Protein AF-A0A075G579-F1 (afdb_monomer_lite)

Foldseek 3Di:
DAQPPPRHDCPVPQVVLVVQLDVPCPPDHDDDDDDPVDPDDDSSRVSCVVVVVPDPSSSCCNVPDDDD

Structure (mmCIF, N/CA/C/O backbone):
data_AF-A0A075G579-F1
#
_entry.id   AF-A0A075G579-F1
#
loop_
_atom_site.group_PDB
_atom_site.id
_atom_site.type_symbol
_atom_site.label_atom_id
_atom_site.label_alt_id
_atom_site.label_comp_id
_atom_site.label_asym_id
_atom_site.label_entity_id
_atom_site.label_seq_id
_atom_site.pdbx_PDB_ins_code
_atom_site.Cartn_x
_atom_site.Cartn_y
_atom_site.Cartn_z
_atom_site.occupancy
_atom_site.B_iso_or_equiv
_atom_site.auth_seq_id
_atom_site.auth_comp_id
_atom_site.auth_asym_id
_atom_site.auth_atom_id
_atom_site.pdbx_PDB_model_num
ATOM 1 N N . MET A 1 1 ? 8.755 -4.181 -12.331 1.00 82.12 1 MET A N 1
ATOM 2 C CA . MET A 1 1 ? 8.901 -4.658 -10.939 1.00 82.12 1 MET A CA 1
ATOM 3 C C . MET A 1 1 ? 7.827 -5.694 -10.582 1.00 82.12 1 MET A C 1
ATOM 5 O O . MET A 1 1 ? 6.654 -5.485 -10.887 1.00 82.12 1 MET A O 1
ATOM 9 N N . LYS A 1 2 ? 8.212 -6.821 -9.969 1.00 91.25 2 LYS A N 1
ATOM 10 C CA . LYS A 1 2 ? 7.304 -7.837 -9.398 1.00 91.25 2 LYS A CA 1
ATOM 11 C C . LYS A 1 2 ? 7.545 -7.914 -7.889 1.00 91.25 2 LYS A C 1
ATOM 13 O O . LYS A 1 2 ? 8.647 -7.610 -7.445 1.00 91.25 2 LYS A O 1
ATOM 18 N N . CYS A 1 3 ? 6.548 -8.326 -7.113 1.00 94.25 3 CYS A N 1
ATOM 19 C CA . CYS A 1 3 ? 6.739 -8.593 -5.692 1.00 94.25 3 CYS A CA 1
ATOM 20 C C . CYS A 1 3 ? 7.648 -9.809 -5.497 1.00 94.25 3 CYS A C 1
ATOM 22 O O . CYS A 1 3 ? 7.407 -10.861 -6.093 1.00 94.25 3 CYS A O 1
ATOM 24 N N . PHE A 1 4 ? 8.639 -9.669 -4.618 1.00 92.94 4 PHE A N 1
ATOM 25 C CA . PHE A 1 4 ? 9.631 -10.705 -4.342 1.00 92.94 4 PHE A CA 1
ATOM 26 C C . PHE A 1 4 ? 9.019 -11.956 -3.693 1.00 92.94 4 PHE A C 1
ATOM 28 O O . PHE A 1 4 ? 9.410 -13.072 -4.007 1.00 92.94 4 PHE A O 1
ATOM 35 N N . THR A 1 5 ? 8.012 -11.785 -2.834 1.00 95.50 5 THR A N 1
ATOM 36 C CA . THR A 1 5 ? 7.373 -12.902 -2.122 1.00 95.50 5 THR A CA 1
ATOM 37 C C . THR A 1 5 ? 6.244 -13.545 -2.925 1.00 95.50 5 THR A C 1
ATOM 39 O O . THR A 1 5 ? 6.147 -14.763 -3.006 1.00 95.50 5 THR A O 1
ATOM 42 N N . CYS A 1 6 ? 5.335 -12.728 -3.474 1.00 95.44 6 CYS A N 1
ATOM 43 C CA . CYS A 1 6 ? 4.076 -13.203 -4.063 1.00 95.44 6 CYS A CA 1
ATOM 44 C C . CYS A 1 6 ? 4.135 -13.360 -5.593 1.00 95.44 6 CYS A C 1
ATOM 46 O O . CYS A 1 6 ? 3.173 -13.846 -6.182 1.00 95.44 6 CYS A O 1
ATOM 48 N N . GLY A 1 7 ? 5.194 -12.876 -6.253 1.00 93.69 7 GLY A N 1
ATOM 49 C CA . GLY A 1 7 ? 5.346 -12.893 -7.713 1.00 93.69 7 GLY A CA 1
ATOM 50 C C . GLY A 1 7 ? 4.406 -11.955 -8.487 1.00 93.69 7 GLY A C 1
ATOM 51 O O . GLY A 1 7 ? 4.537 -11.829 -9.705 1.00 93.69 7 GLY A O 1
ATOM 52 N N . LYS A 1 8 ? 3.473 -11.267 -7.808 1.00 94.25 8 LYS A N 1
ATOM 53 C CA . LYS A 1 8 ? 2.508 -10.341 -8.426 1.00 94.25 8 LYS A CA 1
ATOM 54 C C . LYS A 1 8 ? 3.234 -9.195 -9.132 1.00 94.25 8 LYS A C 1
ATOM 56 O O . LYS A 1 8 ? 4.167 -8.619 -8.578 1.00 94.25 8 LYS A O 1
ATOM 61 N N . VAL A 1 9 ? 2.785 -8.843 -10.333 1.00 93.94 9 VAL A N 1
ATOM 62 C CA . VAL A 1 9 ? 3.299 -7.680 -11.069 1.00 93.94 9 VAL A CA 1
ATOM 63 C C . VAL A 1 9 ? 2.818 -6.398 -10.380 1.00 93.94 9 VAL A C 1
ATOM 65 O O . VAL A 1 9 ? 1.632 -6.267 -10.077 1.00 93.94 9 VAL A O 1
ATOM 68 N N . LEU A 1 10 ? 3.763 -5.503 -10.075 1.00 93.69 10 LEU A N 1
ATOM 69 C CA . LEU A 1 10 ? 3.518 -4.209 -9.420 1.00 93.69 10 LEU A CA 1
ATOM 70 C C . LEU A 1 10 ? 3.967 -3.013 -10.276 1.00 93.69 10 LEU A C 1
ATOM 72 O O . LEU A 1 10 ? 3.645 -1.876 -9.952 1.00 93.69 10 LEU A O 1
ATOM 76 N N . ALA A 1 11 ? 4.714 -3.268 -11.355 1.00 89.75 11 ALA A N 1
ATOM 77 C CA . ALA A 1 11 ? 5.361 -2.254 -12.191 1.00 89.75 11 ALA A CA 1
ATOM 78 C C . ALA A 1 11 ? 4.390 -1.194 -12.733 1.00 89.75 11 ALA A C 1
ATOM 80 O O . ALA A 1 11 ? 4.707 -0.015 -12.785 1.00 89.75 11 ALA A O 1
ATOM 81 N N . ASP A 1 12 ? 3.208 -1.644 -13.131 1.00 91.69 12 ASP A N 1
ATOM 82 C CA . ASP A 1 12 ? 2.129 -0.873 -13.740 1.00 91.69 12 ASP A CA 1
ATOM 83 C C . ASP A 1 12 ? 1.310 -0.070 -12.718 1.00 91.69 12 ASP A C 1
ATOM 85 O O . ASP A 1 12 ? 0.551 0.821 -13.089 1.00 91.69 12 ASP A O 1
ATOM 89 N N . LYS A 1 13 ? 1.458 -0.368 -11.423 1.00 92.06 13 LYS A N 1
ATOM 90 C CA . LYS A 1 13 ? 0.570 0.145 -10.369 1.00 92.06 13 LYS A CA 1
ATOM 91 C C . LYS A 1 13 ? 1.135 1.334 -9.610 1.00 92.06 13 LYS A C 1
ATOM 93 O O . LYS A 1 13 ? 0.370 2.079 -9.005 1.00 92.06 13 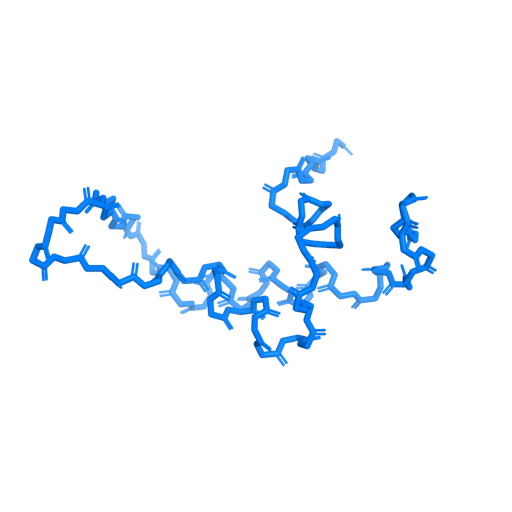LYS A O 1
ATOM 98 N N . TYR A 1 14 ? 2.453 1.505 -9.614 1.00 92.62 14 TYR A N 1
ATOM 99 C CA . TYR A 1 14 ? 3.120 2.484 -8.761 1.00 92.62 14 TYR A CA 1
ATOM 100 C C . TYR A 1 14 ? 2.768 3.935 -9.120 1.00 92.62 14 TYR A C 1
ATOM 102 O O . TYR A 1 14 ? 2.359 4.702 -8.253 1.00 92.62 14 TYR A O 1
ATOM 110 N N . LEU A 1 15 ? 2.792 4.286 -10.409 1.00 92.44 15 LEU A N 1
ATOM 111 C CA . LEU A 1 15 ? 2.411 5.629 -10.869 1.00 92.44 15 LEU A CA 1
ATOM 112 C C . LEU A 1 15 ? 0.954 5.974 -10.534 1.00 92.44 15 LEU A C 1
ATOM 114 O O . LEU A 1 15 ? 0.646 7.105 -10.161 1.00 92.44 15 LEU A O 1
ATOM 118 N N . TYR A 1 16 ? 0.056 4.993 -10.652 1.00 93.62 16 TYR A N 1
ATOM 119 C CA . TYR A 1 16 ? -1.343 5.160 -10.268 1.00 93.62 16 TYR A CA 1
ATOM 120 C C . TYR A 1 16 ? -1.477 5.385 -8.759 1.00 93.62 16 TYR A C 1
ATOM 122 O O . TYR A 1 16 ? -2.171 6.303 -8.334 1.00 93.62 16 TYR A O 1
ATOM 130 N N . PHE A 1 17 ? -0.777 4.583 -7.952 1.00 94.38 17 PHE A N 1
ATOM 131 C CA . PHE A 1 17 ? -0.763 4.725 -6.499 1.00 94.38 17 PHE A CA 1
ATOM 132 C 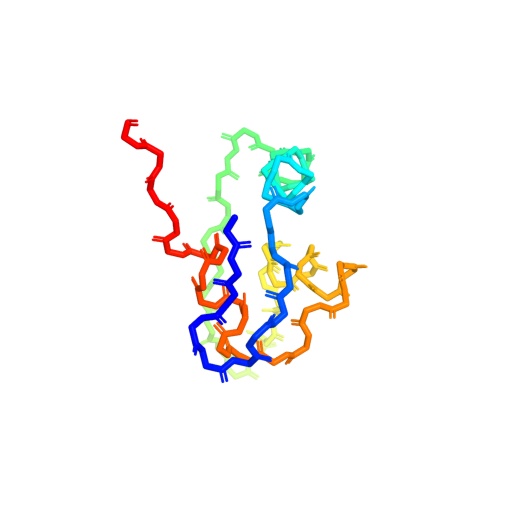C . PHE A 1 17 ? -0.321 6.128 -6.065 1.00 94.38 17 PHE A C 1
ATOM 134 O O . PHE A 1 17 ? -1.034 6.761 -5.294 1.00 94.38 17 PHE A O 1
ATOM 141 N N . LEU A 1 18 ? 0.786 6.650 -6.607 1.00 92.44 18 LEU A N 1
ATOM 142 C CA . LEU A 1 18 ? 1.267 7.999 -6.285 1.00 92.44 18 LEU A CA 1
ATOM 143 C C . LEU A 1 18 ? 0.248 9.087 -6.637 1.00 92.44 18 LEU A C 1
ATOM 145 O O . LEU A 1 18 ? -0.001 9.985 -5.834 1.00 92.44 18 LEU A O 1
ATOM 149 N N . ARG A 1 19 ? -0.365 8.997 -7.823 1.00 93.31 19 ARG A N 1
ATOM 150 C CA . ARG A 1 19 ? -1.385 9.955 -8.266 1.00 93.31 19 ARG A CA 1
ATOM 151 C C . ARG A 1 19 ? -2.581 9.974 -7.319 1.00 93.31 19 ARG A C 1
ATOM 153 O O . ARG A 1 19 ? -2.993 11.041 -6.881 1.00 93.31 19 ARG A O 1
ATOM 160 N N . GLU A 1 20 ? -3.111 8.804 -6.987 1.00 93.50 20 GLU A N 1
ATOM 161 C CA . GLU A 1 20 ? -4.294 8.687 -6.133 1.00 93.50 20 GLU A CA 1
ATOM 162 C C . GLU A 1 20 ? -4.016 9.090 -4.687 1.00 93.50 20 GLU A C 1
ATOM 164 O O . GLU A 1 20 ? -4.854 9.728 -4.050 1.00 93.50 20 GLU A O 1
ATOM 169 N N . VAL A 1 21 ? -2.829 8.762 -4.170 1.00 92.25 21 VAL A N 1
ATOM 170 C CA . VAL A 1 21 ? -2.408 9.214 -2.844 1.00 92.25 21 VAL A CA 1
ATOM 171 C C . VAL A 1 21 ? -2.304 10.736 -2.817 1.00 92.25 21 VAL A C 1
ATOM 173 O O . VAL A 1 21 ? -2.874 11.341 -1.917 1.00 92.25 21 VAL A O 1
ATOM 176 N N . ASN A 1 22 ? -1.671 11.365 -3.812 1.00 90.88 22 ASN A N 1
ATOM 177 C CA . ASN A 1 22 ? -1.562 12.826 -3.884 1.00 90.88 22 ASN A CA 1
ATOM 178 C C . ASN A 1 22 ? -2.926 13.511 -4.034 1.00 90.88 22 ASN A C 1
ATOM 180 O O . ASN A 1 22 ? -3.189 14.497 -3.351 1.00 90.88 22 ASN A O 1
ATOM 184 N N . ASN A 1 23 ? -3.818 12.956 -4.858 1.00 90.81 23 ASN A N 1
ATOM 185 C CA . ASN A 1 23 ? -5.178 13.472 -5.020 1.00 90.81 23 ASN A CA 1
ATOM 186 C C . ASN A 1 23 ? -5.962 13.469 -3.697 1.00 90.81 23 ASN A C 1
ATOM 188 O O . ASN A 1 23 ? -6.773 14.361 -3.461 1.00 90.81 23 ASN A O 1
ATOM 192 N N . LYS A 1 24 ? -5.732 12.470 -2.836 1.00 86.88 24 LYS A N 1
ATOM 193 C CA . LYS A 1 24 ? -6.442 12.314 -1.561 1.00 86.88 24 LYS A CA 1
ATOM 194 C C . LYS A 1 24 ? -5.756 12.982 -0.364 1.00 86.88 24 LYS A C 1
ATOM 196 O O . LYS A 1 24 ? -6.452 13.349 0.577 1.00 86.88 24 LYS A O 1
ATOM 201 N N . LYS A 1 25 ? -4.423 13.106 -0.351 1.00 83.44 25 LYS A N 1
ATOM 202 C CA . LYS A 1 25 ? -3.667 13.612 0.812 1.00 83.44 25 LYS A CA 1
ATOM 203 C C . LYS A 1 25 ? -3.792 15.123 1.036 1.00 83.44 25 LYS A C 1
ATOM 205 O O . LYS A 1 25 ? -3.557 15.560 2.157 1.00 83.44 25 LYS A O 1
ATOM 210 N N . GLY A 1 26 ? -4.187 15.903 0.027 1.00 74.81 26 GLY A N 1
ATOM 211 C CA . GLY A 1 26 ? -4.238 17.367 0.126 1.00 74.81 26 GLY A CA 1
ATOM 212 C C . GLY A 1 26 ? -2.879 18.001 0.479 1.00 74.81 26 GLY A C 1
ATOM 213 O O . GLY A 1 26 ? -1.863 17.317 0.575 1.00 74.81 26 GLY A O 1
ATOM 214 N N . ASP A 1 27 ? -2.850 19.321 0.685 1.00 68.88 27 ASP A N 1
ATOM 215 C CA . ASP A 1 27 ? -1.605 20.067 0.965 1.00 68.88 27 ASP A CA 1
ATOM 216 C C . ASP A 1 27 ? -1.024 19.833 2.372 1.00 68.88 27 ASP A C 1
ATOM 218 O O . ASP A 1 27 ? 0.124 20.190 2.641 1.00 68.88 27 ASP A O 1
ATOM 222 N N . ARG A 1 28 ? -1.798 19.261 3.307 1.00 71.56 28 ARG A N 1
ATOM 223 C CA . ARG A 1 28 ? -1.351 19.023 4.688 1.00 71.56 28 ARG A CA 1
ATOM 224 C C . ARG A 1 28 ? -1.508 17.552 5.063 1.00 71.56 28 ARG A C 1
ATOM 226 O O . ARG A 1 28 ? -2.640 17.083 5.146 1.00 71.56 28 ARG A O 1
ATOM 233 N N . PRO A 1 29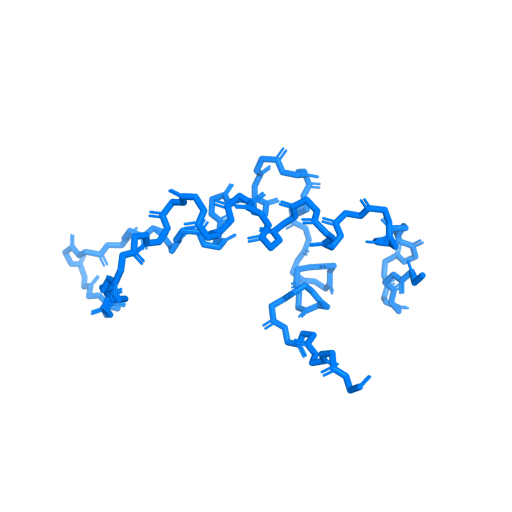 ? -0.409 16.833 5.352 1.00 67.69 29 PRO A N 1
ATOM 234 C CA . PRO A 1 29 ? -0.501 15.457 5.809 1.00 67.69 29 PRO A CA 1
ATOM 235 C C . PRO A 1 29 ? -1.119 15.409 7.213 1.00 67.69 29 PRO A C 1
ATOM 237 O O . PRO A 1 29 ? -0.517 15.863 8.185 1.00 67.69 29 PRO A O 1
ATOM 240 N N . GLU A 1 30 ? -2.322 14.847 7.319 1.00 73.31 30 GLU A N 1
ATOM 241 C CA . GLU A 1 30 ? -2.950 14.520 8.599 1.00 73.31 30 GLU A CA 1
ATOM 242 C C . GLU A 1 30 ? -2.270 13.275 9.188 1.00 73.31 30 GLU A C 1
ATOM 244 O O . GLU A 1 30 ? -2.328 12.181 8.619 1.00 73.31 30 GLU A O 1
ATOM 249 N N . ILE A 1 31 ? -1.571 13.445 10.312 1.00 75.31 31 ILE A N 1
ATOM 250 C CA . ILE A 1 31 ? -0.921 12.340 11.023 1.00 75.31 31 ILE A CA 1
ATOM 251 C C . ILE A 1 31 ? -1.946 11.743 11.985 1.00 75.31 31 ILE A C 1
ATOM 253 O O . ILE A 1 31 ? -2.143 12.250 13.088 1.00 75.31 31 ILE A O 1
ATOM 257 N N . VAL A 1 32 ? -2.601 10.666 11.555 1.00 77.62 32 VAL A N 1
ATOM 258 C CA . VAL A 1 32 ? -3.544 9.912 12.389 1.00 77.62 32 VAL A CA 1
ATOM 259 C C . VAL A 1 32 ? -2.778 8.850 13.173 1.00 77.62 32 VAL A C 1
ATOM 261 O O . VAL A 1 32 ? -2.110 7.993 12.590 1.00 77.62 32 VAL A O 1
ATOM 264 N N . TYR A 1 3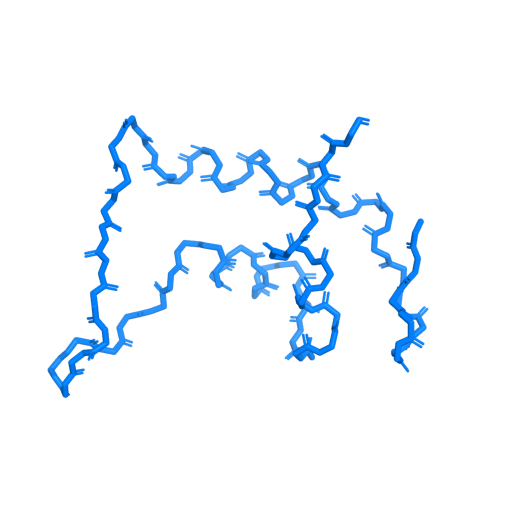3 ? -2.879 8.898 14.499 1.00 82.06 33 TYR A N 1
ATOM 265 C CA . TYR A 1 33 ? -2.323 7.871 15.377 1.00 82.06 33 TYR A CA 1
ATOM 266 C C . TYR A 1 33 ? -3.357 6.783 15.648 1.00 82.06 33 TYR A C 1
ATOM 268 O O . TYR A 1 33 ? -4.540 7.060 15.823 1.00 82.06 33 TYR A O 1
ATOM 276 N N . LEU A 1 34 ? -2.896 5.534 15.731 1.00 84.19 34 LEU A N 1
ATOM 277 C CA . LEU A 1 34 ? -3.756 4.411 16.084 1.00 84.19 34 LEU A CA 1
ATOM 278 C C . LEU A 1 34 ? -4.126 4.489 17.573 1.00 84.19 34 LEU A C 1
ATOM 280 O O . LEU A 1 34 ? -3.292 4.217 18.438 1.00 84.19 34 LEU A O 1
ATOM 284 N N . THR A 1 35 ? -5.377 4.837 17.873 1.00 89.81 35 THR A N 1
ATOM 285 C CA . THR A 1 35 ? -5.939 4.809 19.233 1.00 89.81 35 THR A CA 1
ATOM 286 C C . THR A 1 35 ? -7.086 3.796 19.312 1.00 89.81 35 THR A C 1
ATOM 288 O O . THR A 1 35 ? -7.571 3.309 18.291 1.00 89.81 35 THR A O 1
ATOM 291 N N . LYS A 1 36 ? -7.530 3.437 20.526 1.00 84.62 36 LYS A N 1
ATOM 292 C CA . LYS A 1 36 ? -8.661 2.499 20.705 1.00 84.62 36 LYS A CA 1
ATOM 293 C C . LYS A 1 36 ? -9.967 3.018 20.096 1.00 84.62 36 LYS A C 1
ATOM 295 O O . LYS A 1 36 ? -10.816 2.219 19.724 1.00 84.62 36 LYS A O 1
ATOM 300 N N . GLU A 1 37 ? -10.116 4.334 20.026 1.00 82.06 37 GLU A N 1
ATOM 301 C CA . GLU A 1 37 ? -11.319 5.010 19.536 1.00 82.06 37 GLU A CA 1
ATOM 302 C C . GLU A 1 37 ? -11.205 5.343 18.041 1.00 82.06 37 GLU A C 1
ATOM 304 O O . GLU A 1 37 ? -12.211 5.392 17.338 1.00 82.06 37 GLU A O 1
ATOM 309 N N . GLU A 1 38 ? -9.980 5.479 17.524 1.00 78.00 38 GLU A N 1
ATOM 310 C CA . GLU A 1 38 ? -9.714 5.881 16.148 1.00 78.00 38 GLU A CA 1
ATOM 311 C C . GLU A 1 38 ? -8.889 4.816 15.407 1.00 78.00 38 GLU A C 1
ATOM 313 O O . GLU A 1 38 ? -7.660 4.847 15.334 1.00 78.00 38 GLU A O 1
ATOM 318 N N . THR A 1 39 ? -9.597 3.830 14.846 1.00 82.69 39 THR A N 1
ATOM 319 C CA . THR A 1 39 ? -9.028 2.751 14.011 1.00 82.69 39 THR A CA 1
ATOM 320 C C . THR A 1 39 ? -9.263 3.031 12.522 1.00 82.69 39 THR A C 1
ATOM 322 O O . THR A 1 39 ? -9.761 2.187 11.772 1.00 82.69 39 THR A O 1
ATOM 325 N N . LYS A 1 40 ? -8.970 4.255 12.075 1.00 85.38 40 LYS A N 1
ATOM 326 C CA . LYS A 1 40 ? -9.152 4.642 10.671 1.00 85.38 40 LYS A CA 1
ATOM 327 C C . LYS A 1 40 ? -7.973 4.152 9.826 1.00 85.38 40 LYS A C 1
ATOM 3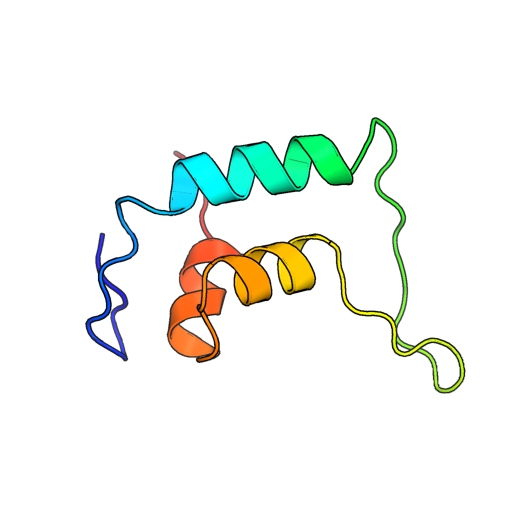29 O O . LYS A 1 40 ? -6.821 4.199 10.253 1.00 85.38 40 LYS A O 1
ATOM 334 N N . LYS A 1 41 ? -8.251 3.673 8.610 1.00 87.31 41 LYS A N 1
ATOM 335 C CA . LYS A 1 41 ? -7.198 3.346 7.637 1.00 87.31 41 LYS A CA 1
ATOM 336 C C . LYS A 1 41 ? -6.565 4.625 7.094 1.00 87.31 41 LYS A C 1
ATOM 338 O O . LYS A 1 41 ? -7.248 5.626 6.903 1.00 87.31 41 LYS A O 1
ATOM 343 N N . SER A 1 42 ? -5.266 4.564 6.807 1.00 89.06 42 SER A N 1
ATOM 344 C CA . SER A 1 42 ? -4.584 5.654 6.111 1.00 89.06 42 SER A CA 1
ATOM 345 C C . SER A 1 42 ? -5.053 5.748 4.657 1.00 89.06 42 SER A C 1
ATOM 347 O O . SER A 1 42 ? -5.521 4.766 4.071 1.00 89.06 42 SER A O 1
ATOM 349 N N . VAL A 1 43 ? -4.868 6.924 4.059 1.00 91.31 43 VAL A N 1
ATOM 350 C CA . VAL A 1 43 ? -5.177 7.182 2.646 1.00 91.31 43 VAL A CA 1
ATOM 351 C C . VAL A 1 43 ? -4.453 6.190 1.729 1.00 91.31 43 VAL A C 1
ATOM 353 O O . VAL A 1 43 ? -5.059 5.623 0.821 1.00 91.31 43 VAL A O 1
ATOM 356 N N . GLU A 1 44 ? -3.174 5.916 1.993 1.00 92.06 44 GLU A N 1
ATOM 357 C CA . GLU A 1 44 ? -2.389 4.918 1.262 1.00 92.06 44 GLU A CA 1
ATOM 358 C C . GLU A 1 44 ? -2.992 3.522 1.406 1.00 92.06 44 GLU A C 1
ATOM 360 O O . GLU A 1 44 ? -3.066 2.776 0.432 1.00 92.06 44 GLU A O 1
ATOM 365 N N . GLY A 1 45 ? -3.457 3.175 2.609 1.00 92.50 45 GLY A N 1
ATOM 366 C CA . GLY A 1 45 ? -4.136 1.913 2.879 1.00 92.50 45 GLY A CA 1
ATOM 367 C C . GLY A 1 45 ? -5.387 1.728 2.020 1.00 92.50 45 GLY A C 1
ATOM 368 O O . GLY A 1 45 ? -5.567 0.659 1.435 1.00 92.50 45 GLY A O 1
ATOM 369 N N . GLU A 1 46 ? -6.206 2.772 1.887 1.00 93.06 46 GLU A N 1
ATOM 370 C CA . GLU A 1 46 ? -7.398 2.761 1.031 1.00 93.06 46 GLU A CA 1
ATOM 371 C C .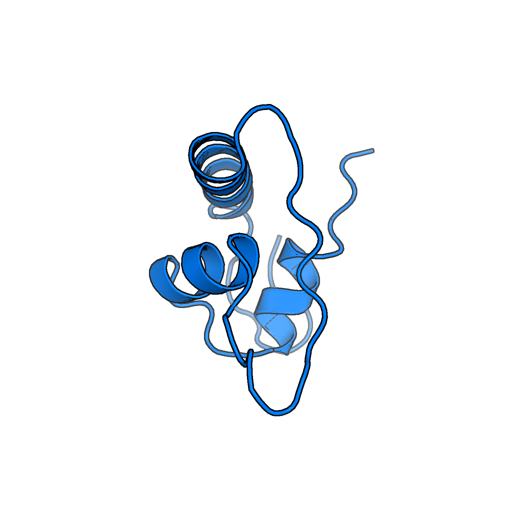 GLU A 1 46 ? -7.058 2.648 -0.460 1.00 93.06 46 GLU A C 1
ATOM 373 O O . GLU A 1 46 ? -7.727 1.925 -1.198 1.00 93.06 46 GLU A O 1
ATOM 378 N N . VAL A 1 47 ? -6.018 3.345 -0.926 1.00 94.69 47 VAL A N 1
ATOM 379 C CA . VAL A 1 47 ? -5.584 3.272 -2.334 1.00 94.69 47 VAL A CA 1
ATOM 380 C C . VAL A 1 47 ? -5.028 1.879 -2.661 1.00 94.69 47 VAL A C 1
ATOM 382 O O . VAL A 1 47 ? -5.250 1.337 -3.742 1.00 94.69 47 VAL A O 1
ATOM 385 N N . LEU A 1 48 ? -4.334 1.240 -1.719 1.00 95.06 48 LEU A N 1
ATOM 386 C CA . LEU A 1 48 ? -3.856 -0.135 -1.895 1.00 95.06 48 LEU A CA 1
ATOM 387 C C . LEU A 1 48 ? -5.002 -1.157 -1.895 1.00 95.06 48 LEU A C 1
ATOM 389 O O . LEU A 1 48 ? -4.917 -2.163 -2.610 1.00 95.06 48 LEU A O 1
ATOM 393 N N . ASP A 1 49 ? -6.066 -0.900 -1.126 1.00 94.38 49 ASP A N 1
ATOM 394 C CA . ASP A 1 49 ? -7.305 -1.682 -1.168 1.00 94.38 49 ASP A CA 1
ATOM 395 C C . ASP A 1 49 ? -7.971 -1.565 -2.550 1.00 94.38 49 ASP A C 1
ATOM 397 O O . ASP A 1 49 ? -8.290 -2.590 -3.158 1.00 94.38 49 ASP A O 1
ATOM 401 N N . SER A 1 50 ? -8.102 -0.349 -3.100 1.00 93.88 50 SER A N 1
ATOM 402 C CA . SER A 1 50 ? -8.718 -0.131 -4.420 1.00 93.88 50 SER A CA 1
ATOM 403 C C . SER A 1 50 ? -7.916 -0.754 -5.572 1.00 93.88 50 SER A C 1
ATOM 405 O O . SER A 1 50 ? -8.490 -1.243 -6.542 1.00 93.88 50 SER A O 1
ATOM 407 N N . LEU A 1 51 ? -6.589 -0.847 -5.434 1.00 93.25 51 LEU A N 1
ATOM 408 C CA . LEU A 1 51 ? -5.694 -1.539 -6.372 1.00 93.25 51 LEU A CA 1
ATOM 409 C C . LEU A 1 51 ? -5.720 -3.080 -6.269 1.00 93.25 51 LEU A C 1
ATOM 411 O O . LEU A 1 51 ? -4.999 -3.775 -7.011 1.00 93.25 51 LEU A O 1
ATOM 415 N N . GLY A 1 52 ? -6.500 -3.635 -5.334 1.00 93.19 52 GLY A N 1
ATOM 416 C CA . GLY A 1 52 ? -6.602 -5.073 -5.080 1.00 93.19 52 GLY A CA 1
ATOM 417 C C . GLY A 1 52 ? -5.297 -5.682 -4.557 1.00 93.19 52 GLY A C 1
ATOM 418 O O . GLY A 1 52 ? -4.952 -6.835 -4.862 1.00 93.19 52 GLY A O 1
ATOM 419 N N . LEU A 1 53 ? -4.495 -4.903 -3.831 1.00 94.62 53 LEU A N 1
ATOM 420 C CA . LEU A 1 53 ? -3.248 -5.358 -3.222 1.00 94.62 53 LEU A CA 1
ATOM 421 C C . LEU A 1 53 ? -3.507 -5.819 -1.789 1.00 94.62 53 LEU A C 1
ATOM 423 O O . LEU A 1 53 ? -3.059 -5.196 -0.848 1.00 94.62 53 LEU A O 1
ATOM 427 N N . ASN A 1 54 ? -4.220 -6.926 -1.584 1.00 92.62 54 ASN A N 1
ATOM 428 C CA . ASN A 1 54 ? -4.641 -7.357 -0.235 1.00 92.62 54 ASN A CA 1
ATOM 429 C C . ASN A 1 54 ? -3.530 -8.011 0.600 1.00 92.62 54 ASN A C 1
ATOM 431 O O . ASN A 1 54 ? -3.613 -8.061 1.821 1.00 92.62 54 ASN A O 1
ATOM 435 N N . LYS A 1 55 ? -2.476 -8.515 -0.049 1.00 94.69 55 LYS A N 1
ATOM 436 C CA . LYS A 1 55 ? -1.362 -9.180 0.636 1.00 94.69 55 LYS A CA 1
ATOM 437 C C . LYS A 1 55 ? -0.352 -8.148 1.127 1.00 94.69 55 LYS A C 1
ATOM 439 O O . LYS A 1 55 ? 0.123 -7.338 0.329 1.00 94.69 55 LYS A O 1
ATOM 444 N N . SER A 1 56 ? 0.032 -8.238 2.400 1.00 94.56 56 SER A N 1
ATOM 445 C CA . SER A 1 56 ? 1.024 -7.352 3.022 1.00 94.56 56 SER A CA 1
ATOM 446 C C . SER A 1 56 ? 2.340 -7.318 2.243 1.00 94.56 56 SER A C 1
ATOM 448 O O . SER A 1 56 ? 2.842 -6.238 1.959 1.00 94.56 56 SER A O 1
ATOM 450 N N . CYS A 1 57 ? 2.843 -8.470 1.788 1.00 95.31 57 CYS A N 1
ATOM 451 C CA . CYS A 1 57 ? 4.085 -8.549 1.014 1.00 95.31 57 CYS A CA 1
ATOM 452 C C . CYS A 1 57 ? 4.067 -7.679 -0.250 1.00 95.31 57 CYS A C 1
ATOM 454 O O . CYS A 1 57 ? 5.043 -6.996 -0.541 1.00 95.31 57 CYS A O 1
ATOM 456 N N . CYS A 1 58 ? 2.946 -7.648 -0.975 1.00 95.06 58 CYS A N 1
ATOM 457 C CA . CYS A 1 58 ? 2.834 -6.841 -2.180 1.00 95.06 58 CYS A CA 1
ATOM 458 C C . CYS A 1 58 ? 2.561 -5.344 -1.832 1.00 95.06 58 CYS A C 1
ATOM 460 O O . CYS A 1 58 ? 2.903 -4.478 -2.631 1.00 95.06 58 CYS A O 1
ATOM 462 N N . ARG A 1 59 ? 2.007 -5.023 -0.643 1.00 95.44 59 ARG A N 1
ATOM 463 C CA . ARG A 1 59 ? 1.827 -3.637 -0.141 1.00 95.44 59 ARG A CA 1
ATOM 464 C C . ARG A 1 59 ? 3.120 -2.982 0.317 1.00 95.44 59 ARG A C 1
ATOM 466 O O . ARG A 1 59 ? 3.317 -1.808 0.033 1.00 95.44 59 ARG A O 1
ATOM 473 N N . VAL A 1 60 ? 3.986 -3.729 1.004 1.00 94.38 60 VAL A N 1
ATOM 474 C CA . VAL A 1 60 ? 5.273 -3.221 1.509 1.00 94.38 60 VAL A CA 1
ATOM 475 C C . VAL A 1 60 ? 6.069 -2.590 0.369 1.00 94.38 60 VAL A C 1
ATOM 477 O O . VAL A 1 60 ? 6.487 -1.448 0.491 1.00 94.38 60 VAL A O 1
ATOM 480 N N . HIS A 1 61 ? 6.145 -3.263 -0.784 1.00 93.38 61 HIS A N 1
ATOM 481 C CA . HIS A 1 61 ? 6.813 -2.727 -1.973 1.00 93.38 61 HIS A CA 1
ATOM 482 C C . HIS A 1 61 ? 6.285 -1.367 -2.442 1.00 93.38 61 HIS A C 1
ATOM 484 O O . HIS A 1 61 ? 7.057 -0.611 -3.008 1.00 93.38 61 HIS A O 1
ATOM 490 N N . MET A 1 62 ? 4.997 -1.073 -2.252 1.00 93.19 62 MET A N 1
ATOM 491 C CA . MET A 1 62 ? 4.397 0.200 -2.667 1.00 93.19 62 MET A CA 1
ATOM 492 C C . MET A 1 62 ? 4.617 1.293 -1.616 1.00 93.19 62 MET A C 1
ATOM 494 O O . MET A 1 62 ? 4.817 2.446 -1.971 1.00 93.19 62 MET A O 1
ATOM 498 N N . LEU A 1 63 ? 4.577 0.928 -0.329 1.00 93.56 63 LEU A N 1
ATOM 499 C CA . LEU A 1 63 ? 4.704 1.862 0.794 1.00 93.56 63 LEU A CA 1
ATOM 500 C C . LEU A 1 63 ? 6.151 2.286 1.063 1.00 93.56 63 LEU A C 1
ATOM 502 O O . LEU A 1 63 ? 6.378 3.397 1.527 1.00 93.56 63 LEU A O 1
ATOM 506 N N . THR A 1 64 ? 7.117 1.403 0.811 1.00 92.62 64 THR A N 1
ATOM 507 C CA . THR A 1 64 ? 8.543 1.649 1.080 1.00 92.62 64 THR A CA 1
ATOM 508 C C . THR A 1 64 ? 9.345 1.910 -0.193 1.00 92.62 64 THR A C 1
ATOM 510 O O . THR A 1 64 ? 10.572 1.831 -0.161 1.00 92.62 64 THR A O 1
ATOM 513 N N . HIS A 1 65 ? 8.680 2.129 -1.330 1.00 90.31 65 HIS A N 1
ATOM 514 C CA . HIS A 1 65 ? 9.369 2.465 -2.570 1.00 90.31 65 HIS A CA 1
ATOM 515 C C . HIS A 1 65 ? 10.018 3.844 -2.440 1.00 90.31 65 HIS A C 1
ATOM 517 O O . HIS A 1 65 ? 9.372 4.790 -1.994 1.00 90.31 65 HIS A O 1
ATOM 523 N N . VAL A 1 66 ? 11.280 3.952 -2.844 1.00 88.31 66 VAL A N 1
ATOM 524 C CA . VAL A 1 66 ? 11.991 5.225 -2.957 1.00 88.31 66 VAL A CA 1
ATOM 525 C C . VAL A 1 66 ? 12.431 5.345 -4.407 1.00 88.31 66 VAL A C 1
ATOM 527 O O . VAL A 1 66 ? 13.201 4.511 -4.882 1.00 88.31 66 VAL A O 1
ATOM 530 N N . ASP A 1 67 ? 11.905 6.349 -5.107 1.00 81.38 67 ASP A N 1
ATOM 531 C CA . ASP A 1 67 ? 12.365 6.710 -6.446 1.00 81.38 67 ASP A CA 1
ATOM 532 C C . ASP A 1 67 ? 13.727 7.410 -6.310 1.00 81.38 67 ASP A C 1
ATOM 534 O O . ASP A 1 67 ? 13.797 8.527 -5.796 1.00 81.38 67 ASP A O 1
ATOM 538 N N . ILE A 1 68 ? 14.801 6.715 -6.700 1.00 78.56 68 ILE A N 1
ATOM 539 C CA . ILE A 1 68 ? 16.162 7.267 -6.839 1.00 78.56 68 ILE A CA 1
ATOM 540 C C . ILE A 1 68 ? 16.355 7.810 -8.252 1.00 78.56 68 ILE A C 1
ATOM 542 O O . ILE A 1 68 ? 15.921 7.119 -9.203 1.00 78.56 68 ILE A O 1
#

Organism: NCBI:txid1457822

pLDDT: mean 89.01, std 7.08, range [67.69, 95.5]

Sequence (68 aa):
MKCFTCGKVLADKYLYFLREVNNKKGDRPEIVYLTKEETKKSVEGEVLDSLGLNKSCCRVHMLTHVDI

InterPro domains:
  IPR000268 DNA-directed RNA polymerase subunit RPABC5/Rpb10 [PF01194] (2-68)
  IPR023580 RNA polymerase subunit RPB10 [SSF46924] (2-68)

Radius of gyration: 12.97 Å; chains: 1; bounding box: 28×33×34 Å

Secondary structure (DSSP, 8-state):
-B-TTT--B-TTTHHHHHHHHHHHH-SS-------SS--PPPHHHHHHHHTT--SHHHHHHHHS----